Protein AF-A0AAN5CDV1-F1 (afdb_monomer_lite)

Structure (mmCIF, N/CA/C/O backbone):
data_AF-A0AAN5CDV1-F1
#
_entry.id   AF-A0AAN5CDV1-F1
#
loop_
_atom_site.group_PDB
_atom_site.id
_atom_site.type_symbol
_atom_site.label_atom_id
_atom_site.label_alt_id
_atom_site.label_comp_id
_atom_site.label_asym_id
_atom_site.label_entity_id
_atom_site.label_seq_id
_atom_site.pdbx_PDB_ins_code
_atom_site.Cartn_x
_atom_site.Cartn_y
_atom_site.Cartn_z
_atom_site.occupancy
_atom_site.B_iso_or_equiv
_atom_site.auth_seq_id
_atom_site.auth_comp_id
_atom_site.auth_asym_id
_atom_site.auth_atom_id
_atom_site.pdbx_PDB_model_num
ATOM 1 N N . GLY A 1 1 ? -5.831 -1.125 -3.667 1.00 70.88 1 GLY A N 1
ATOM 2 C CA . GLY A 1 1 ? -5.833 -2.581 -3.830 1.00 70.88 1 GLY A CA 1
ATOM 3 C C . GLY A 1 1 ? -6.043 -2.971 -5.277 1.00 70.88 1 GLY A C 1
ATOM 4 O O . GLY A 1 1 ? -5.073 -3.267 -5.957 1.00 70.88 1 GLY A O 1
ATOM 5 N N . PHE A 1 2 ? -7.280 -2.923 -5.793 1.00 75.56 2 PHE A N 1
ATOM 6 C CA . PHE A 1 2 ? -7.596 -3.419 -7.148 1.00 75.56 2 PHE A CA 1
ATOM 7 C C . PHE A 1 2 ? -6.734 -2.826 -8.272 1.00 75.56 2 PHE A C 1
ATOM 9 O O . PHE A 1 2 ? -6.231 -3.570 -9.104 1.00 75.56 2 PHE A O 1
ATOM 16 N N . ILE A 1 3 ? -6.503 -1.509 -8.265 1.00 78.44 3 ILE A N 1
ATOM 17 C CA . ILE A 1 3 ? -5.659 -0.843 -9.271 1.00 78.44 3 ILE A CA 1
ATOM 18 C C . ILE A 1 3 ? -4.209 -1.351 -9.204 1.00 78.44 3 ILE A C 1
ATOM 20 O O . ILE A 1 3 ? -3.591 -1.575 -10.240 1.00 78.44 3 ILE A O 1
ATOM 24 N N . ILE A 1 4 ? -3.681 -1.588 -7.999 1.00 78.75 4 ILE A N 1
ATOM 25 C CA . ILE A 1 4 ? -2.310 -2.072 -7.785 1.00 78.75 4 ILE A CA 1
ATOM 26 C C . ILE A 1 4 ? -2.161 -3.497 -8.334 1.00 78.75 4 ILE A C 1
ATOM 28 O O . ILE A 1 4 ? -1.221 -3.759 -9.080 1.00 78.75 4 ILE A O 1
ATOM 32 N N . CYS A 1 5 ? -3.116 -4.390 -8.049 1.00 74.38 5 CYS A N 1
ATOM 33 C CA . CYS A 1 5 ? -3.127 -5.744 -8.614 1.00 74.38 5 CYS A CA 1
ATOM 34 C C . CYS A 1 5 ? -3.206 -5.722 -10.146 1.00 74.38 5 CYS A C 1
ATOM 36 O O . CYS A 1 5 ? -2.453 -6.429 -10.811 1.00 74.38 5 CYS A O 1
ATOM 38 N N . SER A 1 6 ? -4.072 -4.881 -10.718 1.00 74.25 6 SER A N 1
ATOM 39 C CA . SER A 1 6 ? -4.190 -4.750 -12.173 1.00 74.25 6 SER A CA 1
ATOM 40 C C . SER A 1 6 ? -2.903 -4.229 -12.811 1.00 74.25 6 SER A C 1
ATOM 42 O O . SER A 1 6 ? -2.490 -4.760 -13.834 1.00 74.25 6 SER A O 1
ATOM 44 N N . LEU A 1 7 ? -2.234 -3.242 -12.206 1.00 75.44 7 LEU A N 1
ATOM 45 C CA . LEU A 1 7 ? -0.959 -2.708 -12.704 1.00 75.44 7 LEU A CA 1
ATOM 46 C C . LEU A 1 7 ? 0.174 -3.734 -12.623 1.00 75.44 7 LEU A C 1
ATOM 48 O O . LEU A 1 7 ? 0.953 -3.853 -13.567 1.00 75.44 7 LEU A O 1
ATOM 52 N N . LEU A 1 8 ? 0.243 -4.494 -11.527 1.00 73.81 8 LEU A N 1
ATOM 53 C CA . LEU A 1 8 ? 1.213 -5.577 -11.365 1.00 73.81 8 LEU A CA 1
ATOM 54 C C . LEU A 1 8 ? 0.969 -6.702 -12.387 1.00 73.81 8 LEU A C 1
ATOM 56 O O . LEU A 1 8 ? 1.929 -7.310 -12.856 1.00 73.81 8 LEU A O 1
ATOM 60 N N . CYS A 1 9 ? -0.292 -6.972 -12.758 1.00 70.75 9 CYS A N 1
ATOM 61 C CA . CYS A 1 9 ? -0.655 -8.098 -13.634 1.00 70.75 9 CYS A CA 1
ATOM 62 C C . CYS A 1 9 ? -0.862 -7.708 -15.102 1.00 70.75 9 CYS A C 1
ATOM 64 O O . CYS A 1 9 ? -0.996 -8.591 -15.950 1.00 70.75 9 CYS A O 1
ATOM 66 N N . ALA A 1 10 ? -0.842 -6.414 -15.431 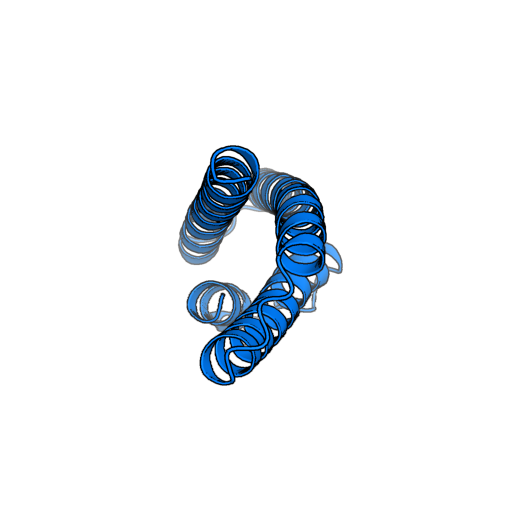1.00 66.75 10 ALA A N 1
ATOM 67 C CA . ALA A 1 10 ? -1.039 -5.910 -16.789 1.00 66.75 10 ALA A CA 1
ATOM 68 C C . ALA A 1 10 ? 0.012 -6.435 -17.786 1.00 66.75 10 ALA A C 1
ATOM 70 O O . ALA A 1 10 ? -0.292 -6.599 -18.964 1.00 66.75 10 ALA A O 1
ATOM 71 N N . ASN A 1 11 ? 1.222 -6.764 -17.320 1.00 59.72 11 ASN A N 1
ATOM 72 C CA . ASN A 1 11 ? 2.311 -7.285 -18.157 1.00 59.72 11 ASN A CA 1
ATOM 73 C C . ASN A 1 11 ? 2.313 -8.818 -18.335 1.00 59.72 11 ASN A C 1
ATOM 75 O O . ASN A 1 11 ? 3.311 -9.378 -18.788 1.00 59.72 11 ASN A O 1
ATOM 79 N N . TRP A 1 12 ? 1.194 -9.506 -18.061 1.00 53.56 12 TRP A N 1
ATOM 80 C CA . TRP A 1 12 ? 1.051 -10.960 -18.265 1.00 53.56 12 TRP A CA 1
ATOM 81 C C . TRP A 1 12 ? 1.493 -11.440 -19.663 1.00 53.56 12 TRP A C 1
ATOM 83 O O . TRP A 1 12 ? 2.009 -12.545 -19.798 1.00 53.56 12 TRP A O 1
ATOM 93 N N . TRP A 1 13 ? 1.316 -10.619 -20.703 1.00 48.16 13 TRP A N 1
ATOM 94 C CA . TRP A 1 13 ? 1.572 -10.994 -22.100 1.00 48.16 13 TRP A CA 1
ATOM 95 C C . TRP A 1 13 ? 3.050 -10.893 -22.529 1.00 48.16 13 TRP A C 1
ATOM 97 O O . TRP A 1 13 ? 3.367 -11.227 -23.666 1.00 48.16 13 TRP A O 1
ATOM 107 N N . GLY A 1 14 ? 3.953 -10.450 -21.644 1.00 53.19 14 GLY A N 1
ATOM 108 C CA . GLY A 1 14 ? 5.379 -10.224 -21.928 1.00 53.19 14 GLY A CA 1
ATOM 109 C C . GLY A 1 14 ? 6.337 -11.045 -21.058 1.00 53.19 14 GLY A C 1
ATOM 110 O O . GLY A 1 14 ? 7.368 -10.530 -20.641 1.00 53.19 14 GLY A O 1
ATOM 111 N N . GLU A 1 15 ? 5.977 -12.290 -20.731 1.00 55.31 15 GLU A N 1
ATOM 112 C CA . GLU A 1 15 ? 6.770 -13.273 -19.956 1.00 55.31 15 GLU A CA 1
ATOM 113 C C . GLU A 1 15 ? 6.961 -12.985 -18.452 1.00 55.31 15 GLU A C 1
ATOM 115 O O . GLU A 1 15 ? 7.245 -13.908 -17.689 1.00 55.31 15 GLU A O 1
ATOM 120 N N . ARG A 1 16 ? 6.738 -11.754 -17.972 1.00 57.47 16 ARG A N 1
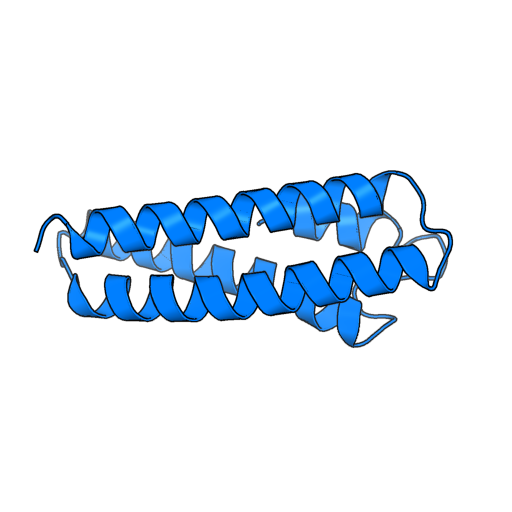ATOM 121 C CA . ARG A 1 16 ? 6.858 -11.405 -16.542 1.00 57.47 16 ARG A CA 1
ATOM 122 C C . ARG A 1 16 ? 5.489 -11.240 -15.885 1.00 57.47 16 ARG A C 1
ATOM 124 O O . ARG A 1 16 ? 4.919 -10.151 -15.851 1.00 57.47 16 ARG A O 1
ATOM 131 N N . THR A 1 17 ? 4.946 -12.338 -15.365 1.00 58.56 17 THR A N 1
ATOM 132 C CA . THR A 1 17 ? 3.661 -12.345 -14.648 1.00 58.56 17 THR A CA 1
ATOM 133 C C . THR A 1 17 ? 3.790 -11.830 -13.208 1.00 58.56 17 THR A C 1
ATOM 135 O O . THR A 1 17 ? 4.856 -11.883 -12.597 1.00 58.56 17 THR A O 1
ATOM 138 N N . CYS A 1 18 ? 2.661 -11.417 -12.622 1.00 60.72 18 CYS A N 1
ATOM 139 C CA . CYS A 1 18 ? 2.490 -11.108 -11.192 1.00 60.72 18 CYS A CA 1
ATOM 140 C C . CYS A 1 18 ? 3.060 -12.150 -10.215 1.00 60.72 18 CYS A C 1
ATOM 142 O O . CYS A 1 18 ? 3.335 -11.826 -9.063 1.00 60.72 18 CYS A O 1
ATOM 144 N N . PHE A 1 19 ? 3.190 -13.400 -10.659 1.00 60.06 19 PHE A N 1
ATOM 145 C CA . PHE A 1 19 ? 3.641 -14.539 -9.860 1.00 60.06 19 PHE A CA 1
ATOM 146 C C . PHE A 1 19 ? 5.007 -15.069 -10.304 1.00 60.06 19 PHE A C 1
ATOM 148 O O . PHE A 1 19 ? 5.455 -16.093 -9.799 1.00 60.06 19 PHE A O 1
ATOM 155 N N . TYR A 1 20 ? 5.664 -14.386 -11.245 1.00 63.44 20 TYR A N 1
ATOM 156 C CA . TYR A 1 20 ? 6.946 -14.815 -11.791 1.00 63.44 20 TYR A CA 1
ATOM 157 C C . TYR A 1 20 ? 8.063 -14.737 -10.742 1.00 63.44 20 TYR A C 1
ATOM 159 O O . TYR A 1 20 ? 8.840 -15.672 -10.577 1.00 63.44 20 TYR A O 1
ATOM 167 N N . GLU A 1 21 ? 8.098 -13.651 -9.968 1.00 70.75 21 GLU A N 1
ATOM 168 C CA . GLU A 1 21 ? 8.985 -13.514 -8.814 1.00 70.75 21 GLU A CA 1
ATOM 169 C C . GLU A 1 21 ? 8.176 -13.616 -7.520 1.00 70.75 21 GLU A C 1
ATOM 171 O O . GLU A 1 21 ? 7.180 -12.911 -7.344 1.00 70.75 21 GLU A O 1
ATOM 176 N N . GLY A 1 22 ? 8.645 -14.419 -6.557 1.00 68.69 22 GLY A N 1
ATOM 177 C CA . GLY A 1 22 ? 7.971 -14.578 -5.257 1.00 68.69 22 GLY A CA 1
ATOM 178 C C . GLY A 1 22 ? 7.750 -13.256 -4.507 1.00 68.69 22 GLY A C 1
ATOM 179 O O . GLY A 1 22 ? 6.821 -13.126 -3.715 1.00 68.69 22 GLY A O 1
ATOM 180 N N . ARG A 1 23 ? 8.555 -12.235 -4.813 1.00 71.69 23 ARG A N 1
ATOM 181 C CA . ARG A 1 23 ? 8.460 -10.886 -4.241 1.00 71.69 23 ARG A CA 1
ATOM 182 C C . ARG A 1 23 ? 7.301 -10.074 -4.833 1.00 71.69 23 ARG A C 1
ATOM 184 O O . ARG A 1 23 ? 6.598 -9.394 -4.088 1.00 71.69 23 ARG A O 1
ATOM 191 N N . LEU A 1 24 ? 7.071 -10.186 -6.144 1.00 74.75 24 LEU A N 1
ATOM 192 C CA . LEU A 1 24 ? 5.899 -9.616 -6.819 1.00 74.75 24 LEU A CA 1
ATOM 193 C C . LEU A 1 24 ? 4.623 -10.348 -6.392 1.00 74.75 24 LEU A C 1
ATOM 195 O O . LEU A 1 24 ? 3.614 -9.704 -6.098 1.00 74.75 24 LEU A O 1
ATOM 199 N N . GLY A 1 25 ? 4.710 -11.674 -6.247 1.00 74.50 25 GLY A N 1
ATOM 200 C CA . GLY A 1 25 ? 3.618 -12.509 -5.751 1.00 74.50 25 GLY A CA 1
ATOM 201 C C . GLY A 1 25 ? 3.185 -12.128 -4.334 1.00 74.50 25 GLY A C 1
ATOM 202 O O . GLY A 1 25 ? 1.989 -12.019 -4.073 1.00 74.50 25 GLY A O 1
ATOM 203 N N . PHE A 1 26 ? 4.137 -11.834 -3.439 1.00 80.00 26 PHE A N 1
ATOM 204 C CA . PHE A 1 26 ? 3.833 -11.321 -2.100 1.00 80.00 26 PHE A CA 1
ATOM 205 C C . PHE A 1 26 ? 3.091 -9.978 -2.154 1.00 80.00 26 PHE A C 1
ATOM 207 O O . PHE A 1 26 ? 2.060 -9.824 -1.505 1.00 80.00 26 PHE A O 1
ATOM 214 N N . CYS A 1 27 ? 3.558 -9.026 -2.969 1.00 80.19 27 CYS A N 1
ATOM 215 C CA . CYS A 1 27 ? 2.935 -7.702 -3.070 1.00 80.19 27 CYS A CA 1
ATOM 216 C C . CYS A 1 27 ? 1.529 -7.764 -3.690 1.00 80.19 27 CYS A C 1
ATOM 218 O O . CYS A 1 27 ? 0.603 -7.126 -3.186 1.00 80.19 27 CYS A O 1
ATOM 220 N N . SER A 1 28 ? 1.337 -8.559 -4.747 1.00 80.75 28 SER A N 1
ATOM 221 C CA . SER A 1 28 ? 0.025 -8.757 -5.378 1.00 80.75 28 SER A CA 1
ATOM 222 C C . SER A 1 28 ? -0.937 -9.531 -4.471 1.00 80.75 28 SER A C 1
ATOM 224 O O . SER A 1 28 ? -2.112 -9.178 -4.374 1.00 80.75 28 SER A O 1
ATOM 226 N N . GLY A 1 29 ? -0.453 -10.573 -3.791 1.00 80.06 29 GLY A N 1
ATOM 227 C CA . GLY A 1 29 ? -1.251 -11.377 -2.865 1.00 80.06 29 GLY A CA 1
ATOM 228 C C . GLY A 1 29 ? -1.698 -10.578 -1.645 1.00 80.06 29 GLY A C 1
ATOM 229 O O . GLY A 1 29 ? -2.876 -10.608 -1.296 1.00 80.06 29 GLY A O 1
ATOM 230 N N . LEU A 1 30 ? -0.793 -9.795 -1.049 1.00 84.44 30 LEU A N 1
ATOM 231 C CA . LEU A 1 30 ? -1.113 -8.918 0.077 1.00 84.44 30 LEU A CA 1
ATOM 232 C C . LEU A 1 30 ? -2.203 -7.904 -0.294 1.00 84.44 30 LEU A C 1
ATOM 234 O O . LEU A 1 30 ? -3.167 -7.748 0.449 1.00 84.44 30 LEU A O 1
ATOM 238 N N . ASN A 1 31 ? -2.092 -7.267 -1.466 1.00 83.44 31 ASN A N 1
ATOM 239 C CA . ASN A 1 31 ? -3.105 -6.330 -1.957 1.00 83.44 31 ASN A CA 1
ATOM 240 C C . ASN A 1 31 ? -4.476 -6.997 -2.147 1.00 83.44 31 ASN A C 1
ATOM 242 O O . ASN A 1 31 ? -5.500 -6.405 -1.812 1.00 83.44 31 ASN A O 1
ATOM 246 N N . PHE A 1 32 ? -4.510 -8.224 -2.669 1.00 81.94 32 PHE A N 1
ATOM 247 C CA . PHE A 1 32 ? -5.757 -8.964 -2.856 1.00 81.94 32 PHE A CA 1
ATOM 248 C C . PHE A 1 32 ? -6.415 -9.330 -1.520 1.00 81.94 32 PHE A C 1
ATOM 250 O O . PHE A 1 32 ? -7.607 -9.089 -1.326 1.00 81.94 32 PHE A O 1
ATOM 257 N N . VAL A 1 33 ? -5.630 -9.846 -0.571 1.00 86.56 33 VAL A N 1
ATOM 258 C CA . VAL A 1 33 ? -6.114 -10.196 0.772 1.00 86.56 33 VAL A CA 1
ATOM 259 C C . VAL A 1 33 ? -6.609 -8.954 1.516 1.00 86.56 33 VAL A C 1
ATOM 261 O O . VAL A 1 33 ? -7.696 -8.987 2.087 1.00 86.56 33 VAL A O 1
ATOM 264 N N . ALA A 1 34 ? -5.876 -7.840 1.456 1.00 85.19 34 ALA A N 1
ATOM 265 C CA . ALA A 1 34 ? -6.270 -6.584 2.097 1.00 85.19 34 ALA A CA 1
ATOM 266 C C . ALA A 1 34 ? -7.601 -6.039 1.553 1.00 85.19 34 ALA A C 1
ATOM 268 O O . ALA A 1 34 ? -8.444 -5.575 2.316 1.00 85.19 34 ALA A O 1
ATOM 269 N N . VAL A 1 35 ? -7.832 -6.143 0.241 1.00 85.00 35 VAL A N 1
ATOM 270 C CA . VAL A 1 35 ? -9.117 -5.771 -0.370 1.00 85.00 35 VAL A CA 1
ATOM 271 C C . VAL A 1 35 ? -10.259 -6.630 0.171 1.00 85.00 35 VAL A C 1
ATOM 273 O O . VAL A 1 35 ? -11.300 -6.083 0.530 1.00 85.00 35 VAL A O 1
ATOM 276 N N . ILE A 1 36 ? -10.072 -7.950 0.261 1.00 86.31 36 ILE A N 1
ATOM 277 C CA . ILE A 1 36 ? -11.093 -8.855 0.809 1.00 86.31 36 ILE A CA 1
ATOM 278 C C . ILE A 1 36 ? -11.404 -8.489 2.259 1.00 86.31 36 ILE A C 1
ATOM 280 O O . ILE A 1 36 ? -12.574 -8.350 2.609 1.00 86.31 36 ILE A O 1
ATOM 284 N N . ILE A 1 37 ? -10.377 -8.294 3.091 1.00 85.19 37 ILE A N 1
ATOM 285 C CA . ILE A 1 37 ? -10.578 -7.961 4.504 1.00 85.19 37 ILE A CA 1
ATOM 286 C C . ILE A 1 37 ? -11.289 -6.613 4.644 1.00 85.19 37 ILE A C 1
ATOM 288 O O . ILE A 1 37 ? -12.250 -6.527 5.400 1.00 85.19 37 ILE A O 1
ATOM 292 N N . ASN A 1 38 ? -10.913 -5.595 3.864 1.00 84.69 38 ASN A N 1
ATOM 293 C CA . ASN A 1 38 ? -11.592 -4.297 3.881 1.00 84.69 38 ASN A CA 1
ATOM 294 C C . ASN A 1 38 ? -13.078 -4.406 3.491 1.00 84.69 38 ASN A C 1
ATOM 296 O O . ASN A 1 38 ? -13.915 -3.750 4.105 1.00 84.69 38 ASN A O 1
ATOM 300 N N . ILE A 1 39 ? -13.426 -5.250 2.510 1.00 85.12 39 ILE A N 1
ATOM 301 C CA . ILE A 1 39 ? -14.829 -5.507 2.138 1.00 85.12 39 ILE A CA 1
ATOM 302 C C . ILE A 1 39 ? -15.577 -6.183 3.292 1.00 85.12 39 ILE A C 1
ATOM 304 O O . ILE A 1 39 ? -16.687 -5.775 3.626 1.00 85.12 39 ILE A O 1
ATOM 308 N N . VAL A 1 40 ? -14.977 -7.194 3.926 1.00 85.81 40 VAL A N 1
ATOM 309 C CA . VAL A 1 40 ? -15.582 -7.884 5.077 1.00 85.81 40 VAL A CA 1
ATOM 310 C C . VAL A 1 40 ? -15.783 -6.917 6.247 1.00 85.81 40 VAL A C 1
ATOM 312 O O . VAL A 1 40 ? -16.867 -6.883 6.825 1.00 85.81 40 VAL A O 1
ATOM 315 N N . MET A 1 41 ? -14.784 -6.085 6.553 1.00 79.75 41 MET A N 1
ATOM 316 C CA . MET A 1 41 ? -14.850 -5.068 7.607 1.00 79.75 41 MET A CA 1
ATOM 317 C C . MET A 1 41 ? -15.965 -4.053 7.329 1.00 79.75 41 MET A C 1
ATOM 319 O O . MET A 1 41 ? -16.748 -3.728 8.218 1.00 79.75 41 MET A O 1
ATOM 323 N N . PHE A 1 42 ? -16.104 -3.621 6.070 1.00 81.69 42 PHE A N 1
ATOM 324 C CA . PHE A 1 42 ? -17.178 -2.731 5.636 1.00 81.69 42 PHE A CA 1
ATOM 325 C C . PHE A 1 42 ? -18.568 -3.346 5.859 1.00 81.69 42 PHE A C 1
ATOM 327 O O . PHE A 1 42 ? -19.461 -2.675 6.376 1.00 81.69 42 PHE A O 1
ATOM 334 N N . VAL A 1 43 ? -18.749 -4.630 5.532 1.00 84.19 43 VAL A N 1
ATOM 335 C CA . VAL A 1 43 ? -20.018 -5.345 5.753 1.00 84.19 43 VAL A CA 1
ATOM 336 C C . VAL A 1 43 ? -20.329 -5.486 7.247 1.00 84.19 43 VAL A C 1
ATOM 338 O O . VAL A 1 43 ? -21.462 -5.239 7.655 1.00 84.19 43 VAL A O 1
ATOM 341 N N . ILE A 1 44 ? -19.340 -5.836 8.076 1.00 80.88 44 ILE A N 1
ATOM 342 C CA . ILE A 1 44 ? -19.509 -5.968 9.535 1.00 80.88 44 ILE A CA 1
ATOM 343 C C . ILE A 1 44 ? -19.889 -4.623 10.170 1.00 80.88 44 ILE A C 1
ATOM 345 O O . ILE A 1 44 ? -20.810 -4.567 10.987 1.00 80.88 44 ILE A O 1
ATOM 349 N N . ASN A 1 45 ? -19.239 -3.537 9.747 1.00 79.38 45 ASN A N 1
ATOM 350 C CA . ASN A 1 45 ? -19.557 -2.191 10.217 1.00 79.38 45 ASN A CA 1
ATOM 351 C C . ASN A 1 45 ? -20.976 -1.758 9.792 1.00 79.38 45 ASN A C 1
ATOM 353 O O . ASN A 1 45 ? -21.695 -1.129 10.566 1.00 79.38 45 ASN A O 1
ATOM 357 N N . PHE A 1 46 ? -21.433 -2.167 8.601 1.00 77.50 46 PHE A N 1
ATOM 358 C CA . PHE A 1 46 ? -22.804 -1.920 8.132 1.00 77.50 46 PHE A CA 1
ATOM 359 C C . PHE A 1 46 ? -23.871 -2.656 8.964 1.00 77.50 46 PHE A C 1
ATOM 361 O O . PHE A 1 46 ? -24.976 -2.153 9.146 1.00 77.50 46 PHE A O 1
ATOM 368 N N . LEU A 1 47 ? -23.531 -3.822 9.518 1.00 78.62 47 LEU A N 1
ATOM 369 C CA . LEU A 1 47 ? -24.375 -4.596 10.440 1.00 78.62 47 LEU A CA 1
ATOM 370 C C . LEU A 1 47 ? -24.351 -4.056 11.888 1.00 78.62 47 LEU A C 1
ATOM 372 O O . LEU A 1 47 ? -24.901 -4.695 12.780 1.00 78.62 47 LEU A O 1
ATOM 376 N N . SER A 1 48 ? -23.712 -2.901 12.125 1.00 70.56 48 SER A N 1
ATOM 377 C CA . SER A 1 48 ? -23.527 -2.242 13.430 1.00 70.56 48 SER A CA 1
ATOM 378 C C . SER A 1 48 ? -22.847 -3.094 14.512 1.00 70.56 48 SER A C 1
ATOM 380 O O . SER A 1 48 ? -22.962 -2.799 15.704 1.00 70.56 48 SER A O 1
ATOM 382 N N . ILE A 1 49 ? -22.130 -4.149 14.125 1.00 70.56 49 ILE A N 1
ATOM 383 C CA . ILE A 1 49 ? -21.321 -4.958 15.038 1.00 70.56 49 ILE A CA 1
ATOM 384 C C . ILE A 1 49 ? -19.947 -4.284 15.096 1.00 70.56 49 ILE A C 1
ATOM 386 O O . ILE A 1 49 ? -19.046 -4.625 14.334 1.00 70.56 49 ILE A O 1
ATOM 390 N N . SER A 1 50 ? -19.789 -3.261 15.943 1.00 63.62 50 SER A N 1
ATOM 391 C CA . SER A 1 50 ? -18.519 -2.529 16.021 1.00 63.62 50 SER A CA 1
ATOM 392 C C . SER A 1 50 ? -17.464 -3.346 16.778 1.00 63.62 50 SER A C 1
ATOM 394 O O . SER A 1 50 ? -17.450 -3.449 18.004 1.00 63.62 50 SER A O 1
ATOM 396 N N . ALA A 1 51 ? -16.549 -3.961 16.031 1.00 70.25 51 ALA A N 1
ATOM 397 C CA . ALA A 1 51 ? -15.436 -4.739 16.571 1.00 70.25 51 ALA A CA 1
ATOM 398 C C . ALA A 1 51 ? -14.150 -3.894 16.614 1.00 70.25 51 ALA A C 1
ATOM 400 O O . ALA A 1 51 ? -13.141 -4.236 15.998 1.00 70.25 51 ALA A O 1
ATOM 401 N N . LEU A 1 52 ? -14.178 -2.792 17.371 1.00 74.69 52 LEU A N 1
ATOM 402 C CA . LEU A 1 52 ? -13.121 -1.766 17.386 1.00 74.69 52 LEU A CA 1
ATOM 403 C C . LEU A 1 52 ? -11.718 -2.320 17.716 1.00 74.69 52 LEU A C 1
ATOM 405 O O . LEU A 1 52 ? -10.710 -1.859 17.190 1.00 74.69 52 LEU A O 1
ATOM 409 N N . GLN A 1 53 ? -11.628 -3.332 18.585 1.00 76.50 53 GLN A N 1
ATOM 410 C CA . GLN A 1 53 ? -10.350 -3.984 18.907 1.00 76.50 53 GLN A CA 1
ATOM 411 C C . GLN A 1 53 ? -9.789 -4.803 17.734 1.00 76.50 53 GLN A C 1
ATOM 413 O O . GLN A 1 53 ? -8.572 -4.876 17.562 1.00 76.50 53 GLN A O 1
ATOM 418 N N . LEU A 1 54 ? -10.666 -5.400 16.923 1.00 77.88 54 LEU A N 1
ATOM 419 C CA . LEU A 1 54 ? -10.286 -6.203 15.763 1.00 77.88 54 LEU A CA 1
ATOM 420 C C . LEU A 1 54 ? -9.810 -5.304 14.616 1.00 77.88 54 LEU A C 1
ATOM 422 O O . LEU A 1 54 ? -8.790 -5.601 13.999 1.00 77.88 54 LEU A O 1
ATOM 426 N N . GLU A 1 55 ? -10.475 -4.165 14.413 1.00 79.81 55 GLU A N 1
ATOM 427 C CA . GLU A 1 55 ? -10.045 -3.115 13.478 1.00 79.81 55 GLU A CA 1
ATOM 428 C C . GLU A 1 55 ? -8.648 -2.585 13.834 1.00 79.81 55 GLU A C 1
ATOM 430 O O . GLU A 1 55 ? -7.776 -2.515 12.973 1.00 79.81 55 GLU A O 1
ATOM 435 N N . LYS A 1 56 ? -8.376 -2.323 15.123 1.00 79.94 56 LYS A N 1
ATOM 436 C CA . LYS A 1 56 ? -7.050 -1.865 15.586 1.00 79.94 56 LYS A CA 1
ATOM 437 C C . LYS A 1 56 ? -5.937 -2.844 15.260 1.00 79.94 56 LYS A C 1
ATOM 439 O O . LYS A 1 56 ? -4.890 -2.436 14.755 1.00 79.94 56 LYS A O 1
ATOM 444 N N . LEU A 1 57 ? -6.149 -4.121 15.573 1.00 84.06 57 LEU A N 1
ATOM 445 C CA . LEU A 1 57 ? -5.156 -5.155 15.304 1.00 84.06 57 LEU A CA 1
ATOM 446 C C . LEU A 1 57 ? -4.923 -5.297 13.798 1.00 84.06 57 LEU A C 1
ATOM 448 O O . LEU A 1 57 ? -3.775 -5.371 13.362 1.00 84.06 57 LEU A O 1
ATOM 452 N N . TYR A 1 58 ? -5.999 -5.290 13.010 1.00 84.69 58 TYR A N 1
ATOM 453 C CA . TYR A 1 58 ? -5.912 -5.377 11.559 1.00 84.69 58 TYR A CA 1
ATOM 454 C C . TYR A 1 58 ? -5.130 -4.205 10.960 1.00 84.69 58 TYR A C 1
ATOM 456 O O . TYR A 1 58 ? -4.158 -4.450 10.247 1.00 84.69 58 TYR A O 1
ATOM 464 N N . SER A 1 59 ? -5.473 -2.957 11.287 1.00 84.62 59 SER A N 1
ATOM 465 C CA . SER A 1 59 ? -4.799 -1.781 10.718 1.00 84.62 59 SER A CA 1
ATOM 466 C C . SER A 1 59 ? -3.321 -1.711 11.119 1.00 84.62 59 SER A C 1
ATOM 468 O O . SER A 1 59 ? -2.479 -1.354 10.294 1.00 84.62 59 SER A O 1
ATOM 470 N N . ALA A 1 60 ? -2.967 -2.143 12.337 1.00 84.31 60 ALA A N 1
ATOM 471 C CA . ALA A 1 60 ? -1.571 -2.247 12.770 1.00 84.31 60 ALA A CA 1
ATOM 472 C C . ALA A 1 60 ? -0.784 -3.310 11.980 1.00 84.31 60 ALA A C 1
ATOM 474 O O . ALA A 1 60 ? 0.318 -3.041 11.496 1.00 84.31 60 ALA A O 1
ATOM 475 N N . VAL A 1 61 ? -1.347 -4.512 11.818 1.00 88.38 61 VAL A N 1
ATOM 476 C CA . VAL A 1 61 ? -0.705 -5.604 11.065 1.00 88.38 61 VAL A CA 1
ATOM 477 C C . VAL A 1 61 ? -0.605 -5.255 9.578 1.00 88.38 61 VAL A C 1
ATOM 479 O O . VAL A 1 61 ? 0.448 -5.456 8.970 1.00 88.38 61 VAL A O 1
ATOM 482 N N . ALA A 1 62 ? -1.662 -4.681 8.999 1.00 85.75 62 ALA A N 1
ATOM 483 C CA . ALA A 1 62 ? -1.689 -4.235 7.612 1.00 85.75 62 ALA A CA 1
ATOM 484 C C . ALA A 1 62 ? -0.605 -3.183 7.352 1.00 85.75 62 ALA A C 1
ATOM 486 O O . ALA A 1 62 ? 0.165 -3.335 6.407 1.00 85.75 62 ALA A O 1
ATOM 487 N N . PHE A 1 63 ? -0.457 -2.182 8.226 1.00 86.44 63 PHE A N 1
ATOM 488 C CA . PHE A 1 63 ? 0.600 -1.177 8.101 1.00 86.44 63 PHE A CA 1
ATOM 489 C C . PHE A 1 63 ? 2.000 -1.806 8.003 1.00 86.44 63 PHE A C 1
ATOM 491 O O . PHE A 1 63 ? 2.754 -1.494 7.080 1.00 86.44 63 PHE A O 1
ATOM 498 N N . VAL A 1 64 ? 2.336 -2.741 8.899 1.00 88.50 64 VAL A N 1
ATOM 499 C CA . VAL A 1 64 ? 3.650 -3.410 8.893 1.00 88.50 64 VAL A CA 1
ATOM 500 C C . VAL A 1 64 ? 3.860 -4.215 7.607 1.00 88.50 64 VAL A C 1
ATOM 502 O O . VAL A 1 64 ? 4.925 -4.137 6.991 1.00 88.50 64 VAL A O 1
ATOM 505 N N . LEU A 1 65 ? 2.846 -4.961 7.165 1.00 87.56 65 LEU A N 1
ATOM 506 C CA . LEU A 1 65 ? 2.934 -5.768 5.948 1.00 87.56 65 LEU A CA 1
ATOM 507 C C . LEU A 1 65 ? 3.081 -4.903 4.687 1.00 87.56 65 LEU A C 1
ATOM 509 O O . LEU A 1 65 ? 3.913 -5.212 3.833 1.00 87.56 65 LEU A O 1
ATOM 513 N N . PHE A 1 66 ? 2.335 -3.801 4.580 1.00 87.00 66 PHE A N 1
ATOM 514 C CA . PHE A 1 66 ? 2.443 -2.862 3.457 1.00 87.00 66 PHE A CA 1
ATOM 515 C C . PHE A 1 66 ? 3.761 -2.079 3.470 1.00 87.00 66 PHE A C 1
ATOM 517 O O . PHE A 1 66 ? 4.301 -1.771 2.404 1.00 87.00 66 PHE A O 1
ATOM 524 N N . LEU A 1 67 ? 4.346 -1.832 4.645 1.00 88.19 67 LEU A N 1
ATOM 525 C CA . LEU A 1 67 ? 5.689 -1.266 4.764 1.00 88.19 67 LEU A CA 1
ATOM 526 C C . LEU A 1 67 ? 6.738 -2.227 4.189 1.00 88.19 67 LEU A C 1
ATOM 528 O O . LEU A 1 67 ? 7.534 -1.827 3.340 1.00 88.19 67 LEU A O 1
ATOM 532 N N . ILE A 1 68 ? 6.690 -3.510 4.557 1.00 88.25 68 ILE A N 1
ATOM 533 C CA . ILE A 1 68 ? 7.590 -4.535 4.000 1.00 88.25 68 ILE A CA 1
ATOM 534 C C . ILE A 1 68 ? 7.388 -4.669 2.484 1.00 88.25 68 ILE A C 1
ATOM 536 O O . ILE A 1 68 ? 8.358 -4.714 1.724 1.00 88.25 68 ILE A O 1
ATOM 540 N N . ALA A 1 69 ? 6.136 -4.684 2.027 1.00 85.44 69 ALA A N 1
ATOM 541 C CA . ALA A 1 69 ? 5.807 -4.786 0.611 1.00 85.44 69 ALA A CA 1
ATOM 542 C C . ALA A 1 69 ? 6.324 -3.574 -0.192 1.00 85.44 69 ALA A C 1
ATOM 544 O O . ALA A 1 69 ? 6.878 -3.746 -1.278 1.00 85.44 69 ALA A O 1
ATOM 545 N N . SER A 1 70 ? 6.214 -2.353 0.342 1.00 86.19 70 SER A N 1
ATOM 546 C CA . SER A 1 70 ? 6.738 -1.150 -0.325 1.00 86.19 70 SER A CA 1
ATOM 547 C C . SER A 1 70 ? 8.266 -1.160 -0.435 1.00 86.19 70 SER A C 1
ATOM 549 O O . SER A 1 70 ? 8.795 -0.884 -1.512 1.00 86.19 70 SER A O 1
ATOM 551 N N . ALA A 1 71 ? 8.983 -1.584 0.611 1.00 87.44 71 ALA A N 1
ATOM 552 C CA . ALA A 1 71 ? 10.436 -1.763 0.558 1.00 87.44 71 ALA A CA 1
ATOM 553 C C . ALA A 1 71 ? 10.855 -2.822 -0.480 1.00 87.44 71 ALA A C 1
ATOM 555 O O . ALA A 1 71 ? 11.797 -2.614 -1.249 1.00 87.44 71 ALA A O 1
ATOM 556 N N . LEU A 1 72 ? 10.125 -3.943 -0.549 1.00 85.50 72 LEU A N 1
ATOM 557 C CA . LEU A 1 72 ? 10.352 -4.990 -1.547 1.00 85.50 72 LEU A CA 1
ATOM 558 C C . LEU A 1 72 ? 10.172 -4.469 -2.975 1.00 85.50 72 LEU A C 1
ATOM 560 O O . LEU A 1 72 ? 11.010 -4.780 -3.819 1.00 85.50 72 LEU A O 1
ATOM 564 N N . MET A 1 73 ? 9.134 -3.672 -3.235 1.00 82.06 73 MET A N 1
ATOM 565 C CA . MET A 1 73 ? 8.878 -3.073 -4.550 1.00 82.06 73 MET A CA 1
ATOM 566 C C . MET A 1 73 ? 9.957 -2.069 -4.962 1.00 82.06 73 MET A C 1
ATOM 568 O O . MET A 1 73 ? 10.440 -2.126 -6.091 1.00 82.06 73 MET A O 1
ATOM 572 N N . ILE A 1 74 ? 10.404 -1.208 -4.042 1.00 85.31 74 ILE A N 1
ATOM 573 C CA . ILE A 1 74 ? 11.513 -0.273 -4.299 1.00 85.31 74 ILE A CA 1
ATOM 574 C C . ILE A 1 74 ? 12.776 -1.045 -4.690 1.00 85.31 74 ILE A C 1
ATOM 576 O O . ILE A 1 74 ? 13.432 -0.720 -5.676 1.00 85.31 74 ILE A O 1
ATOM 580 N N . TRP A 1 75 ? 13.094 -2.116 -3.962 1.00 84.44 75 TRP A N 1
ATOM 581 C CA . TRP A 1 75 ? 14.250 -2.944 -4.289 1.00 84.44 75 TRP A CA 1
ATOM 582 C C . TRP A 1 75 ? 14.120 -3.620 -5.661 1.00 84.44 75 TRP A C 1
ATOM 584 O O . TRP A 1 75 ? 15.111 -3.760 -6.372 1.00 84.44 75 TRP A O 1
ATOM 594 N N . ILE A 1 76 ? 12.921 -4.060 -6.051 1.00 78.12 76 ILE A N 1
ATOM 595 C CA . ILE A 1 76 ? 12.663 -4.641 -7.381 1.00 78.12 76 ILE A CA 1
ATOM 596 C C . ILE A 1 76 ? 12.950 -3.622 -8.488 1.00 78.12 76 ILE A C 1
ATOM 598 O O . ILE A 1 76 ? 13.599 -3.985 -9.465 1.00 78.12 76 ILE A O 1
ATOM 602 N N . ILE A 1 77 ? 12.527 -2.366 -8.312 1.00 80.56 77 ILE A N 1
ATOM 603 C CA . ILE A 1 77 ? 12.778 -1.270 -9.263 1.00 80.56 77 ILE A CA 1
ATOM 604 C C . ILE A 1 77 ? 14.270 -0.944 -9.381 1.00 80.56 77 ILE A C 1
ATOM 606 O O . ILE A 1 77 ? 14.742 -0.632 -10.465 1.00 80.56 77 ILE A O 1
ATOM 610 N N . ILE A 1 78 ? 15.028 -1.007 -8.284 1.00 81.69 78 ILE A N 1
ATOM 611 C CA . ILE A 1 78 ? 16.476 -0.741 -8.328 1.00 81.69 78 ILE A CA 1
ATOM 612 C C . ILE A 1 78 ? 17.222 -1.871 -9.047 1.00 81.69 78 ILE A C 1
ATOM 614 O O . ILE A 1 78 ? 18.165 -1.619 -9.790 1.00 81.69 78 ILE A O 1
ATOM 618 N N . LEU A 1 79 ? 16.827 -3.122 -8.797 1.00 80.19 79 LEU A N 1
ATOM 619 C CA . LEU A 1 79 ? 17.526 -4.295 -9.325 1.00 80.19 79 LEU A CA 1
ATOM 620 C C . LEU A 1 79 ? 17.256 -4.533 -10.816 1.00 80.19 79 LEU A C 1
ATOM 622 O O . LEU A 1 79 ? 18.097 -5.086 -11.518 1.00 80.19 79 LEU A O 1
ATOM 626 N N . ASN A 1 80 ? 16.073 -4.165 -11.286 1.00 70.56 80 ASN A N 1
ATOM 627 C CA . A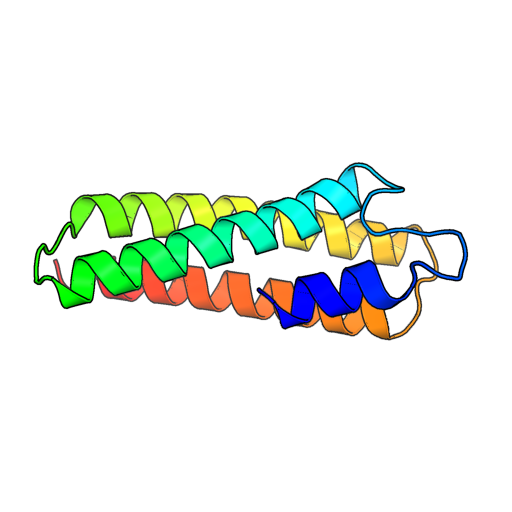SN A 1 80 ? 15.613 -4.415 -12.641 1.00 70.56 80 ASN A CA 1
ATOM 628 C C . ASN A 1 80 ? 15.050 -3.115 -13.213 1.00 70.56 80 ASN A C 1
ATOM 630 O O . ASN A 1 80 ? 14.215 -2.479 -12.576 1.00 70.56 80 ASN A O 1
ATOM 634 N N . ASP A 1 81 ? 15.438 -2.777 -14.440 1.00 66.25 81 ASP A N 1
ATOM 635 C CA . ASP A 1 81 ? 14.931 -1.604 -15.156 1.00 66.25 81 ASP A CA 1
ATOM 636 C C . ASP A 1 81 ? 13.470 -1.841 -15.597 1.00 66.25 81 ASP A C 1
ATOM 638 O O . ASP A 1 81 ? 13.174 -2.314 -16.698 1.00 66.25 81 ASP A O 1
ATOM 642 N N . TYR A 1 82 ? 12.538 -1.649 -14.660 1.00 70.88 82 TYR A N 1
ATOM 643 C CA . TYR A 1 82 ? 11.108 -1.854 -14.864 1.00 70.88 82 TYR A CA 1
ATOM 644 C C . TYR A 1 82 ? 10.435 -0.587 -15.406 1.00 70.88 82 TYR A C 1
ATOM 646 O O . TYR A 1 82 ? 10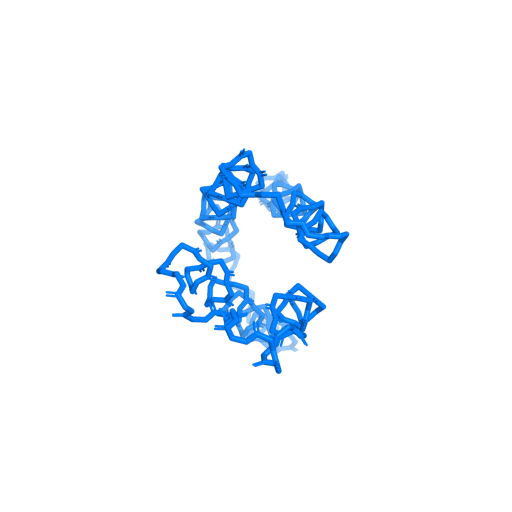.708 0.531 -14.977 1.00 70.88 82 TYR A O 1
ATOM 654 N N . GLY A 1 83 ? 9.483 -0.772 -16.325 1.00 71.81 83 GLY A N 1
ATOM 655 C CA . GLY A 1 83 ? 8.737 0.329 -16.937 1.00 71.81 83 GLY A CA 1
ATOM 656 C C . GLY A 1 83 ? 7.795 1.078 -15.981 1.00 71.81 83 GLY A C 1
ATOM 657 O O . GLY A 1 83 ? 7.550 0.676 -14.842 1.00 71.81 83 GLY A O 1
ATOM 658 N N . TRP A 1 84 ? 7.191 2.151 -16.500 1.00 76.19 84 TRP A N 1
ATOM 659 C CA . TRP A 1 84 ? 6.351 3.118 -15.773 1.00 76.19 84 TRP A CA 1
ATOM 660 C C . TRP A 1 84 ? 5.254 2.502 -14.879 1.00 76.19 84 TRP A C 1
ATOM 662 O O . TRP A 1 84 ? 4.965 3.018 -13.800 1.00 76.19 84 TRP A O 1
ATOM 672 N N . ASN A 1 85 ? 4.686 1.356 -15.271 1.00 75.19 85 ASN A N 1
ATOM 673 C CA . ASN A 1 85 ? 3.649 0.657 -14.502 1.00 75.19 85 ASN A CA 1
ATOM 674 C C . ASN A 1 85 ? 4.110 0.260 -13.086 1.00 75.19 85 ASN A C 1
ATOM 676 O O . ASN A 1 85 ? 3.332 0.372 -12.138 1.00 75.19 85 ASN A O 1
ATOM 680 N N . PHE A 1 86 ? 5.370 -0.158 -12.920 1.00 76.06 86 PHE A N 1
ATOM 681 C CA . PHE A 1 86 ? 5.916 -0.560 -11.618 1.00 76.06 86 PHE A CA 1
ATOM 682 C C . PHE A 1 86 ? 6.193 0.643 -10.716 1.00 76.06 86 PHE A C 1
ATOM 684 O O . PHE A 1 86 ? 5.955 0.570 -9.508 1.00 76.06 86 PHE A O 1
ATOM 691 N N . PHE A 1 87 ? 6.618 1.769 -11.296 1.00 80.94 87 PHE A N 1
ATOM 692 C CA . PHE A 1 87 ? 6.734 3.037 -10.576 1.00 80.94 87 PHE A CA 1
ATOM 693 C C . PHE A 1 87 ? 5.373 3.498 -10.049 1.00 80.94 87 PHE A C 1
ATOM 695 O O . PHE A 1 87 ? 5.246 3.793 -8.860 1.00 80.94 87 PHE A O 1
ATOM 702 N N . CYS A 1 88 ? 4.334 3.471 -10.892 1.00 81.81 88 CYS A N 1
ATOM 703 C CA . CYS A 1 88 ? 2.969 3.780 -10.466 1.00 81.81 88 CYS A CA 1
ATOM 704 C C . CYS A 1 88 ? 2.469 2.820 -9.376 1.00 81.81 88 CYS A C 1
ATOM 706 O O . CYS A 1 88 ? 1.930 3.276 -8.370 1.00 81.81 88 CYS A O 1
ATOM 708 N N . ALA A 1 89 ? 2.680 1.508 -9.528 1.00 82.56 89 ALA A N 1
ATOM 709 C CA . ALA A 1 89 ? 2.280 0.519 -8.524 1.00 82.56 89 ALA A CA 1
ATOM 710 C C . ALA A 1 89 ? 2.980 0.745 -7.172 1.00 82.56 89 ALA A C 1
ATOM 712 O O . ALA A 1 89 ? 2.344 0.663 -6.123 1.00 82.56 89 ALA A O 1
ATOM 713 N N . THR A 1 90 ? 4.268 1.093 -7.195 1.00 85.38 90 THR A N 1
ATOM 714 C CA . THR A 1 90 ? 5.055 1.369 -5.984 1.00 85.38 90 THR A CA 1
ATOM 715 C C . THR A 1 90 ? 4.589 2.644 -5.294 1.00 85.38 90 THR A C 1
ATOM 717 O O . THR A 1 90 ? 4.381 2.637 -4.083 1.00 85.38 90 THR A O 1
ATOM 720 N N . ALA A 1 91 ? 4.348 3.719 -6.052 1.00 86.94 91 ALA A N 1
ATOM 721 C CA . ALA A 1 91 ? 3.799 4.960 -5.510 1.00 86.94 91 ALA A CA 1
ATOM 722 C C . ALA A 1 91 ? 2.434 4.726 -4.844 1.00 86.94 91 ALA A C 1
ATOM 724 O O . ALA A 1 91 ? 2.208 5.169 -3.719 1.00 86.94 91 ALA A O 1
ATOM 725 N N . LEU A 1 92 ? 1.554 3.957 -5.492 1.00 86.25 92 LEU A N 1
ATOM 726 C CA . LEU A 1 92 ? 0.251 3.599 -4.935 1.00 86.25 92 LEU A CA 1
ATOM 727 C C . LEU A 1 92 ? 0.370 2.737 -3.670 1.00 86.25 92 LEU A C 1
ATOM 729 O O . LEU A 1 92 ? -0.372 2.969 -2.722 1.00 86.25 92 LEU A O 1
ATOM 733 N N . MET A 1 93 ? 1.319 1.798 -3.602 1.00 85.31 93 MET A N 1
ATOM 734 C CA . MET A 1 93 ? 1.577 1.027 -2.376 1.00 85.31 93 MET A CA 1
ATOM 735 C C . MET A 1 93 ? 2.079 1.896 -1.222 1.00 85.31 93 MET A C 1
ATOM 737 O O . MET A 1 93 ? 1.680 1.681 -0.078 1.00 85.31 93 MET A O 1
ATOM 741 N N . VAL A 1 94 ? 2.920 2.894 -1.501 1.00 87.62 94 VAL A N 1
ATOM 742 C CA . VAL A 1 94 ? 3.342 3.872 -0.486 1.00 87.62 94 VAL A CA 1
ATOM 743 C C . VAL A 1 94 ? 2.143 4.694 -0.009 1.00 87.62 94 VAL A C 1
ATOM 745 O O . VAL A 1 94 ? 1.980 4.889 1.195 1.00 87.62 94 VAL A O 1
ATOM 748 N N . CYS A 1 95 ? 1.260 5.118 -0.919 1.00 88.94 95 CYS A N 1
ATOM 749 C CA . CYS A 1 95 ? 0.007 5.772 -0.544 1.00 88.94 95 CYS A CA 1
ATOM 750 C C . CYS A 1 95 ? -0.863 4.876 0.350 1.00 88.94 95 CYS A C 1
ATOM 752 O O . CYS A 1 95 ? -1.367 5.360 1.359 1.00 88.94 95 CYS A O 1
ATOM 754 N N . GLU A 1 96 ? -1.003 3.581 0.046 1.00 85.94 96 GLU A N 1
ATOM 755 C CA . GLU A 1 96 ? -1.756 2.655 0.908 1.00 85.94 96 GLU A CA 1
ATOM 756 C C . GLU A 1 96 ? -1.128 2.494 2.290 1.00 85.94 96 GLU A C 1
ATOM 758 O O . GLU A 1 96 ? -1.844 2.520 3.287 1.00 85.94 96 GLU A O 1
ATOM 763 N N . CYS A 1 97 ? 0.199 2.424 2.377 1.00 86.75 97 CYS A N 1
ATOM 764 C CA . CYS A 1 97 ? 0.904 2.402 3.658 1.00 86.75 97 CYS A CA 1
ATOM 765 C C . CYS A 1 97 ? 0.573 3.643 4.512 1.00 86.75 97 CYS A C 1
ATOM 767 O O . CYS A 1 97 ? 0.271 3.528 5.700 1.00 86.75 97 CYS A O 1
ATOM 769 N N . ILE A 1 98 ? 0.545 4.831 3.896 1.00 88.00 98 ILE A N 1
ATOM 770 C CA . ILE A 1 98 ? 0.165 6.080 4.577 1.00 88.00 98 ILE A CA 1
ATOM 771 C C . ILE A 1 98 ? -1.308 6.054 5.007 1.00 88.00 98 ILE A C 1
ATOM 773 O O . ILE A 1 98 ? -1.628 6.523 6.100 1.00 88.00 98 ILE A O 1
ATOM 777 N N . LEU A 1 99 ? -2.206 5.505 4.185 1.00 87.31 99 LEU A N 1
ATOM 778 C CA . LEU A 1 99 ? -3.622 5.367 4.536 1.00 87.31 99 LEU A CA 1
ATOM 779 C C . LEU A 1 99 ? -3.814 4.442 5.743 1.00 87.31 99 LEU A C 1
ATOM 781 O O . LEU A 1 99 ? -4.512 4.828 6.675 1.00 87.31 99 LEU A O 1
ATOM 785 N N . PHE A 1 100 ? -3.141 3.289 5.785 1.00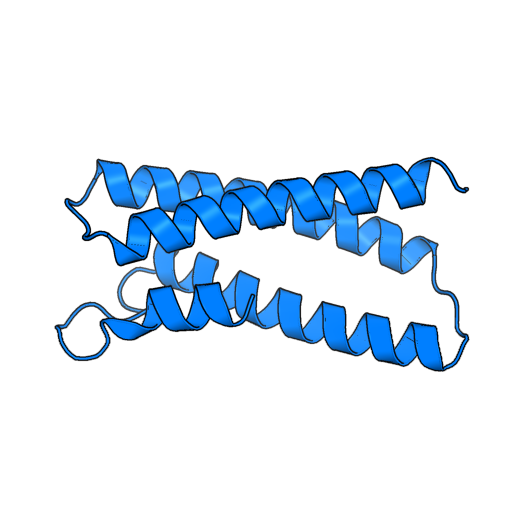 84.75 100 PHE A N 1
ATOM 786 C CA . PHE A 1 100 ? -3.189 2.391 6.947 1.00 84.75 100 PHE A CA 1
ATOM 787 C C . PHE A 1 100 ? -2.601 3.029 8.210 1.00 84.75 100 PHE A C 1
ATOM 789 O O . PHE A 1 100 ? -3.137 2.839 9.301 1.00 84.75 100 PHE A O 1
ATOM 796 N N . LEU A 1 101 ? -1.545 3.841 8.081 1.00 85.06 101 LEU A N 1
ATOM 797 C CA . LEU A 1 101 ? -1.009 4.610 9.208 1.00 85.06 101 LEU A CA 1
ATOM 798 C C . LEU A 1 101 ? -2.043 5.608 9.749 1.00 85.06 101 LEU A C 1
ATOM 800 O O . LEU A 1 101 ? -2.208 5.738 10.962 1.00 85.06 101 LEU A O 1
ATOM 804 N N . ARG A 1 102 ? -2.730 6.327 8.856 1.00 85.19 102 ARG A N 1
ATOM 805 C CA . ARG A 1 102 ? -3.775 7.288 9.232 1.00 85.19 102 ARG A CA 1
ATOM 806 C C . ARG A 1 102 ? -4.961 6.597 9.889 1.00 85.19 102 ARG A C 1
ATOM 808 O O . ARG A 1 102 ? -5.443 7.093 10.902 1.00 85.19 102 ARG A O 1
ATOM 815 N N . ASP A 1 103 ? -5.378 5.460 9.351 1.00 83.06 103 ASP A N 1
ATOM 816 C CA . ASP A 1 103 ? -6.457 4.652 9.910 1.00 83.06 103 ASP A CA 1
ATOM 817 C C . ASP A 1 103 ? -6.122 4.192 11.337 1.00 83.06 103 ASP A C 1
ATOM 819 O O . ASP A 1 103 ? -6.880 4.447 12.272 1.00 83.06 103 ASP A O 1
ATOM 823 N N . TYR A 1 104 ? -4.908 3.671 11.546 1.00 81.88 104 TYR A N 1
ATOM 824 C CA . TYR A 1 104 ? -4.411 3.315 12.877 1.00 81.88 104 TYR A CA 1
ATOM 825 C C . TYR A 1 104 ? -4.405 4.506 13.853 1.00 81.88 104 TYR A C 1
ATOM 827 O O . TYR A 1 104 ? -4.819 4.369 15.006 1.00 81.88 104 TYR A O 1
ATOM 835 N N . GLN A 1 105 ? -3.965 5.689 13.407 1.00 82.75 105 GLN A N 1
ATOM 836 C CA . GLN A 1 105 ? -3.957 6.899 14.238 1.00 82.75 105 GLN A CA 1
ATOM 837 C C . GLN A 1 105 ? -5.363 7.327 14.662 1.00 82.75 105 GLN A C 1
ATOM 839 O O . GLN A 1 105 ? -5.569 7.649 15.831 1.00 82.75 105 GLN A O 1
ATOM 844 N N . ILE A 1 106 ? -6.324 7.322 13.735 1.00 82.00 106 ILE A N 1
ATOM 845 C CA . ILE A 1 106 ? -7.722 7.672 14.021 1.00 82.00 106 ILE A CA 1
ATOM 846 C C . ILE A 1 106 ? -8.285 6.699 15.058 1.00 82.00 106 ILE A C 1
ATOM 848 O O . ILE A 1 106 ? -8.830 7.123 16.076 1.00 82.00 106 ILE A O 1
ATOM 852 N N . LEU A 1 107 ? -8.072 5.400 14.858 1.00 78.44 107 LEU A N 1
ATOM 853 C CA . LEU A 1 107 ? -8.585 4.369 15.753 1.00 78.44 107 LEU A CA 1
ATOM 854 C C . LEU A 1 107 ? -7.962 4.419 17.157 1.00 78.44 107 LEU A C 1
ATOM 856 O O . LEU A 1 107 ? -8.616 4.073 18.141 1.00 78.44 107 LEU A O 1
ATOM 860 N N . HIS A 1 108 ? -6.702 4.845 17.269 1.00 71.81 108 HIS A N 1
ATOM 861 C CA . HIS A 1 108 ? -6.037 5.035 18.558 1.00 71.81 108 HIS A CA 1
ATOM 862 C C . HIS A 1 108 ? -6.469 6.330 19.264 1.00 71.81 108 HIS A C 1
ATOM 864 O O . HIS A 1 108 ? -6.469 6.366 20.489 1.00 71.81 108 HIS A O 1
ATOM 870 N N . TYR A 1 109 ? -6.815 7.391 18.531 1.00 65.00 109 TYR A N 1
ATOM 871 C CA . TYR A 1 109 ? -7.197 8.681 19.123 1.00 65.00 109 TYR A CA 1
ATOM 872 C C . TYR A 1 109 ? -8.668 8.732 19.580 1.00 65.00 109 TYR A C 1
ATOM 874 O O . TYR A 1 109 ? -8.999 9.491 20.483 1.00 65.00 109 TYR A O 1
ATOM 882 N N . PHE A 1 110 ? -9.551 7.935 18.967 1.00 55.47 110 PHE A N 1
ATOM 883 C CA . PHE A 1 110 ? -10.991 7.885 19.277 1.00 55.47 110 PHE A CA 1
ATOM 884 C C . PHE A 1 110 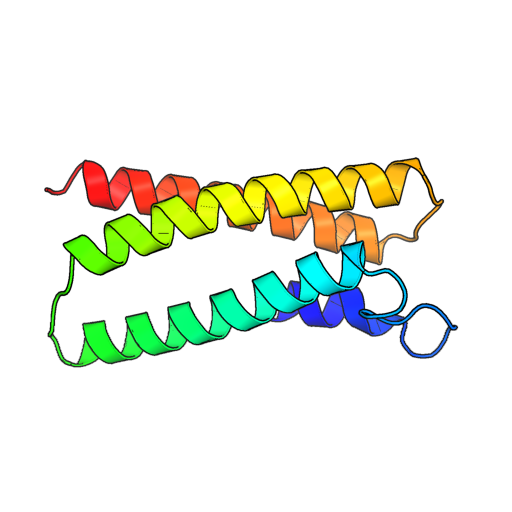? -11.393 6.854 20.353 1.00 55.47 110 PHE A C 1
ATOM 886 O O . PHE A 1 110 ? -12.586 6.646 20.575 1.00 55.47 110 PHE A O 1
ATOM 893 N N . ALA A 1 111 ? -10.431 6.211 21.016 1.00 48.47 111 ALA A N 1
ATOM 894 C CA . ALA A 1 111 ? -10.660 5.240 22.090 1.00 48.47 111 ALA A CA 1
ATOM 895 C C . ALA A 1 111 ? -10.025 5.699 23.399 1.00 48.47 111 ALA A C 1
ATOM 897 O O . ALA A 1 111 ? -10.614 5.386 24.455 1.00 48.47 111 ALA A O 1
#

Organism: NCBI:txid1317129

pLDDT: mean 77.74, std 9.65, range [48.16, 88.94]

Foldseek 3Di:
DVLLLCLQAVCVVPPRGCPNDVLSVLLNVLVVVVVVVVVVVVVCVVVVVDPLVVQLVVLVVNLVSLVVSLVSLVVVVVVDVDDPSSVVSSVVSVVVSVVSVVSNVVSVVVD

Sequence (111 aa):
GFIICSLLCANWWGERTCFYEGRLGFCSGLNFVAVIINIVMFVINFLSISALQLEKLYSAVAFVLFLIASALMIWIIILNDYGWNFFCATALMVCECILFLRDYQILHYFA

Secondary structure (DSSP, 8-state):
-HHHHHHHHGGGGGT--TTTSHHHHHHHHHHHHHHHHHHHHHHHHHTT---HHHHHHHHHHHHHHHHHHHHHHHHHHHHS---HHHHHHHHHHHHHHHHHHHHHHHHHH--

Radius of gyration: 15.39 Å; chains: 1; bounding box: 42×24×44 Å